Protein AF-A0A9Q9K465-F1 (afdb_monomer_lite)

Structure (mmCIF, N/CA/C/O backbone):
data_AF-A0A9Q9K465-F1
#
_entry.id   AF-A0A9Q9K465-F1
#
loop_
_atom_site.group_PDB
_atom_site.id
_atom_site.type_symbol
_atom_site.label_atom_id
_atom_site.label_alt_id
_atom_site.label_comp_id
_atom_site.label_asym_id
_atom_site.label_entity_id
_atom_site.label_seq_id
_atom_site.pdbx_PDB_ins_code
_atom_site.Cartn_x
_atom_site.Cartn_y
_atom_site.Cartn_z
_atom_site.occupancy
_atom_site.B_iso_or_equiv
_atom_site.auth_seq_id
_atom_site.auth_comp_id
_atom_site.auth_asym_id
_atom_site.auth_atom_id
_atom_site.pdbx_PDB_model_num
ATOM 1 N N . MET A 1 1 ? -6.054 5.502 10.021 1.00 94.44 1 MET A N 1
ATOM 2 C CA . MET A 1 1 ? -6.528 4.529 11.033 1.00 94.44 1 MET A CA 1
ATOM 3 C C . MET A 1 1 ? -7.723 5.116 11.778 1.00 94.44 1 MET A C 1
ATOM 5 O O . MET A 1 1 ? -7.764 6.325 11.948 1.00 94.44 1 MET A O 1
ATOM 9 N N . LYS A 1 2 ? -8.705 4.304 12.180 1.00 97.12 2 LYS A N 1
ATOM 10 C CA . LYS A 1 2 ? -9.906 4.739 12.910 1.00 97.12 2 LYS A CA 1
ATOM 11 C C . LYS A 1 2 ? -10.074 3.932 14.190 1.00 97.12 2 LYS A C 1
ATOM 13 O O . LYS A 1 2 ? -10.119 2.705 14.109 1.00 97.12 2 LYS A O 1
ATOM 18 N N . ASN A 1 3 ? -10.206 4.592 15.335 1.00 97.44 3 ASN A N 1
ATOM 19 C CA . ASN A 1 3 ? -10.579 3.938 16.590 1.00 97.44 3 ASN A CA 1
ATOM 20 C C . ASN A 1 3 ? -12.053 3.493 16.524 1.00 97.44 3 ASN A C 1
ATOM 22 O O . ASN A 1 3 ? -12.922 4.263 16.105 1.00 97.44 3 ASN A O 1
ATOM 26 N N . LYS A 1 4 ? -12.352 2.243 16.888 1.00 96.62 4 LYS A N 1
ATOM 27 C CA . LYS A 1 4 ? -13.719 1.713 16.802 1.00 96.62 4 LYS A CA 1
ATOM 28 C C . LYS A 1 4 ? -14.666 2.312 17.835 1.00 96.62 4 LYS A C 1
ATOM 30 O O . LYS A 1 4 ? -15.847 2.449 17.511 1.00 96.62 4 LYS A O 1
ATOM 35 N N . ASP A 1 5 ? -14.162 2.713 18.993 1.00 96.69 5 ASP A N 1
ATOM 36 C CA . ASP A 1 5 ? -14.967 3.218 20.105 1.00 96.69 5 ASP A CA 1
ATOM 37 C C . ASP A 1 5 ? -15.182 4.724 19.959 1.00 96.69 5 ASP A C 1
ATOM 39 O O . ASP A 1 5 ? -16.308 5.185 19.788 1.00 96.69 5 ASP A O 1
ATOM 43 N N . THR A 1 6 ? -14.090 5.491 19.905 1.00 97.31 6 THR A N 1
ATOM 44 C CA . THR A 1 6 ? -14.140 6.964 19.858 1.00 97.31 6 THR A CA 1
ATOM 45 C C . THR A 1 6 ? -14.450 7.517 18.468 1.00 97.31 6 THR A C 1
ATOM 47 O O . THR A 1 6 ? -14.740 8.700 18.323 1.00 97.31 6 THR A O 1
ATOM 50 N N . LYS A 1 7 ? -14.364 6.678 17.425 1.00 95.88 7 LYS A N 1
ATOM 51 C CA . LYS A 1 7 ? -14.438 7.059 15.999 1.00 95.88 7 LYS A CA 1
ATOM 52 C C . LYS A 1 7 ? -13.346 8.033 15.538 1.00 95.88 7 LYS A C 1
ATOM 54 O O . LYS A 1 7 ? -13.386 8.450 14.380 1.00 95.88 7 LYS A O 1
ATOM 59 N N . GLU A 1 8 ? -12.367 8.328 16.391 1.00 96.00 8 GLU A N 1
ATOM 60 C CA . GLU A 1 8 ? -11.224 9.189 16.097 1.00 96.00 8 GLU A CA 1
ATOM 61 C C . GLU A 1 8 ? -10.420 8.664 14.903 1.00 96.00 8 GLU A C 1
ATOM 63 O O . GLU A 1 8 ? -10.192 7.455 14.768 1.00 96.00 8 GLU A O 1
ATOM 68 N N . MET A 1 9 ? -9.990 9.587 14.042 1.00 95.38 9 MET A N 1
ATOM 69 C CA . MET A 1 9 ? -9.154 9.310 12.880 1.00 95.38 9 MET A CA 1
ATOM 70 C C . MET A 1 9 ? -7.714 9.722 13.176 1.00 95.38 9 MET A C 1
ATOM 72 O O . MET A 1 9 ? -7.451 10.877 13.485 1.00 95.38 9 MET A O 1
ATOM 76 N N . ILE A 1 10 ? -6.793 8.776 13.028 1.00 94.62 10 ILE A N 1
ATOM 77 C CA . ILE A 1 10 ? -5.357 8.966 13.240 1.00 94.62 10 ILE A CA 1
ATOM 78 C C . ILE A 1 10 ? -4.651 8.665 11.919 1.00 94.62 10 ILE A C 1
ATOM 80 O O . ILE A 1 10 ? -4.888 7.607 11.317 1.00 94.62 10 ILE A O 1
ATOM 84 N N . GLU A 1 11 ? -3.808 9.579 11.447 1.00 94.69 11 GLU A N 1
ATOM 85 C CA . GLU A 1 11 ? -2.935 9.312 10.305 1.00 94.69 11 GLU A CA 1
ATOM 86 C C . GLU A 1 11 ? -1.887 8.267 10.705 1.00 94.69 11 GLU A C 1
ATOM 88 O O . GLU A 1 11 ? -1.234 8.401 11.734 1.00 94.69 11 GLU A O 1
ATOM 93 N N . TYR A 1 12 ? -1.793 7.183 9.931 1.00 95.56 12 TYR A N 1
ATOM 94 C CA . TYR A 1 12 ? -0.860 6.091 10.228 1.00 95.56 12 TYR A CA 1
ATOM 95 C C . TYR A 1 12 ? 0.461 6.271 9.481 1.00 95.56 12 TYR A C 1
ATOM 97 O O . TYR A 1 12 ? 1.530 6.228 10.078 1.00 95.56 12 TYR A O 1
ATOM 105 N N . SER A 1 13 ? 0.365 6.488 8.173 1.00 94.62 13 SER A N 1
ATOM 106 C CA . SER A 1 13 ? 1.482 6.806 7.297 1.00 94.62 13 SER A CA 1
ATOM 107 C C . SER A 1 13 ? 0.980 7.651 6.129 1.00 94.62 13 SER A C 1
ATOM 109 O O . SER A 1 13 ? -0.207 7.617 5.782 1.00 94.62 13 SER A O 1
ATOM 111 N N . TYR A 1 14 ? 1.893 8.411 5.531 1.00 93.19 14 TYR A N 1
ATOM 112 C CA . TYR A 1 14 ? 1.635 9.249 4.368 1.00 93.19 14 TYR A CA 1
ATOM 113 C C . TYR A 1 14 ? 2.767 9.087 3.351 1.00 93.19 14 TYR A C 1
ATOM 115 O O . TYR A 1 14 ? 3.947 9.196 3.690 1.00 93.19 14 TYR A O 1
ATOM 123 N N . TYR A 1 15 ? 2.397 8.860 2.089 1.00 91.38 15 TYR A N 1
ATOM 124 C CA . TYR A 1 15 ? 3.335 8.711 0.979 1.00 91.38 15 TYR A CA 1
ATOM 125 C C . TYR A 1 15 ? 3.082 9.792 -0.060 1.00 91.38 15 TYR A C 1
ATOM 127 O O . TYR A 1 15 ? 2.155 9.709 -0.867 1.00 91.38 15 TYR A O 1
ATOM 135 N N . ARG A 1 16 ? 3.935 10.814 -0.076 1.00 85.81 16 ARG A N 1
ATOM 136 C CA . ARG A 1 16 ? 3.852 11.855 -1.098 1.00 85.81 16 ARG A CA 1
ATOM 137 C C . ARG A 1 16 ? 4.263 11.280 -2.452 1.00 85.81 16 ARG A C 1
ATOM 139 O O . ARG A 1 16 ? 5.438 11.010 -2.652 1.00 85.81 16 ARG A O 1
ATOM 146 N N . LYS A 1 17 ? 3.312 11.170 -3.387 1.00 85.19 17 LYS A N 1
ATOM 147 C CA . LYS A 1 17 ? 3.549 10.748 -4.783 1.00 85.19 17 LYS A CA 1
ATOM 148 C C . LYS A 1 17 ? 4.220 9.374 -4.933 1.00 85.19 17 LYS A C 1
ATOM 150 O O .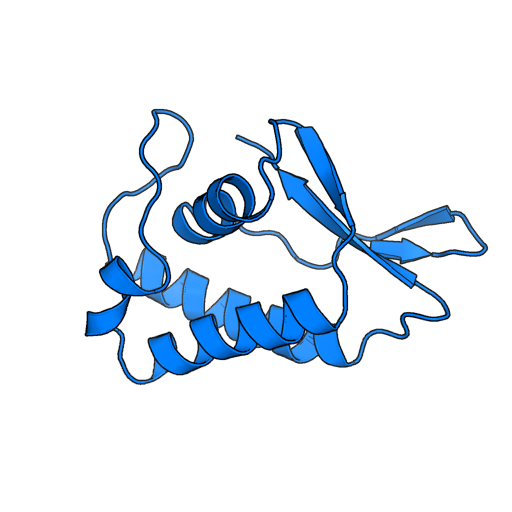 LYS A 1 17 ? 4.963 9.158 -5.890 1.00 85.19 17 LYS A O 1
ATOM 155 N N . PHE A 1 18 ? 3.925 8.423 -4.043 1.00 92.50 18 PHE A N 1
ATOM 156 C CA . PHE A 1 18 ? 4.327 7.037 -4.281 1.00 92.50 18 PHE A CA 1
ATOM 157 C C . PHE A 1 18 ? 3.401 6.390 -5.320 1.00 92.50 18 PHE A C 1
ATOM 159 O O . PHE A 1 18 ? 2.457 5.670 -4.993 1.00 92.50 18 PHE A O 1
ATOM 166 N N . ASN A 1 19 ? 3.702 6.687 -6.584 1.00 92.81 19 ASN A N 1
A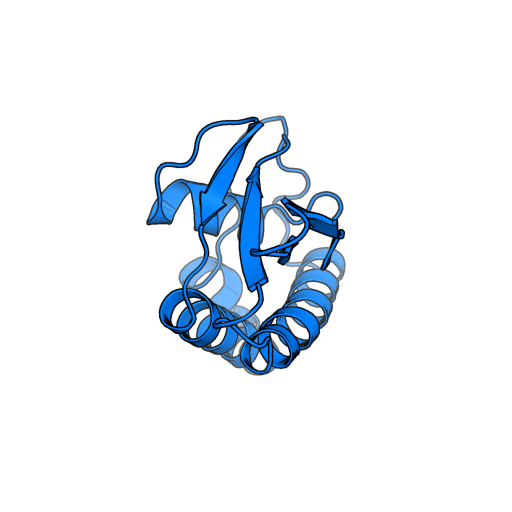TOM 167 C CA . ASN A 1 19 ? 2.964 6.282 -7.774 1.00 92.81 19 ASN A CA 1
ATOM 168 C C . ASN A 1 19 ? 2.533 4.803 -7.727 1.00 92.81 19 ASN A C 1
ATOM 170 O O . ASN A 1 19 ? 1.347 4.482 -7.806 1.00 92.81 19 ASN A O 1
ATOM 174 N N . ALA A 1 20 ? 3.503 3.905 -7.556 1.00 95.56 20 ALA A N 1
ATOM 175 C CA . ALA A 1 20 ? 3.278 2.475 -7.703 1.00 95.56 20 ALA A CA 1
ATOM 176 C C . ALA A 1 20 ? 2.388 1.886 -6.598 1.00 95.56 20 ALA A C 1
ATOM 178 O O . ALA A 1 20 ? 1.576 1.002 -6.862 1.00 95.56 20 ALA A O 1
ATOM 179 N N . LEU A 1 21 ? 2.458 2.420 -5.373 1.00 95.44 21 LEU A N 1
ATOM 180 C CA . LEU A 1 21 ? 1.560 2.009 -4.292 1.00 95.44 21 LEU A CA 1
ATOM 181 C C . LEU A 1 21 ? 0.114 2.445 -4.560 1.00 95.44 21 LEU A C 1
ATOM 183 O O . LEU A 1 21 ? -0.813 1.660 -4.368 1.00 95.44 21 LEU A O 1
ATOM 187 N N . GLN A 1 22 ? -0.086 3.671 -5.047 1.00 93.75 22 GLN A N 1
ATOM 188 C CA . GLN A 1 22 ? -1.408 4.138 -5.471 1.00 93.75 22 GLN A CA 1
ATOM 189 C C . GLN A 1 2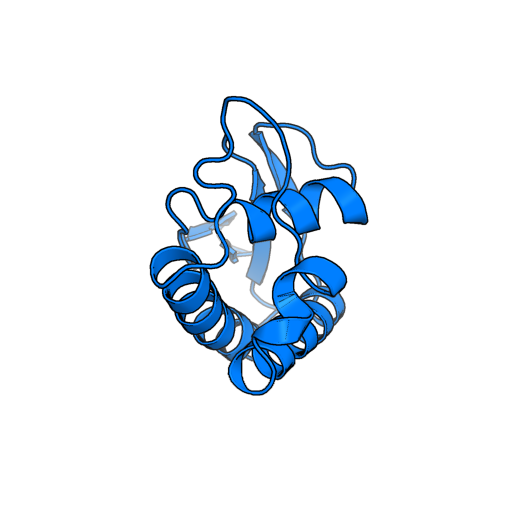2 ? -1.949 3.277 -6.625 1.00 93.75 22 GLN A C 1
ATOM 191 O O . GLN A 1 22 ? -3.110 2.865 -6.600 1.00 93.75 22 GLN A O 1
ATOM 196 N N . GLY A 1 23 ? -1.089 2.944 -7.589 1.00 94.50 23 GLY A N 1
ATOM 197 C CA . GLY A 1 23 ? -1.382 2.029 -8.687 1.00 94.50 23 GLY A CA 1
ATOM 198 C C . GLY A 1 23 ? -1.803 0.637 -8.242 1.00 94.50 23 GLY A C 1
ATOM 199 O O . GLY A 1 23 ? -2.777 0.090 -8.755 1.00 94.50 23 GLY A O 1
ATOM 200 N N . TYR A 1 24 ? -1.094 0.078 -7.262 1.00 96.19 24 TYR A N 1
ATOM 201 C CA . TYR A 1 24 ? -1.420 -1.213 -6.668 1.00 96.19 24 TYR A CA 1
ATOM 202 C C . TYR A 1 24 ? -2.842 -1.224 -6.108 1.00 96.19 24 TYR A C 1
ATOM 204 O O . TYR A 1 24 ? -3.597 -2.153 -6.394 1.00 96.19 24 TYR A O 1
ATOM 212 N N . PHE A 1 25 ? -3.238 -0.191 -5.359 1.00 95.25 25 PHE A N 1
ATOM 213 C CA . PHE A 1 25 ? -4.586 -0.144 -4.800 1.00 95.25 25 PHE A CA 1
ATOM 214 C C . PHE A 1 25 ? -5.666 0.042 -5.869 1.00 95.25 25 PHE A C 1
ATOM 216 O O . PHE A 1 25 ? -6.683 -0.643 -5.806 1.00 95.25 25 PHE A O 1
ATOM 223 N N . ILE A 1 26 ? -5.432 0.891 -6.875 1.00 93.06 26 ILE A N 1
ATOM 224 C CA . ILE A 1 26 ? -6.373 1.075 -7.993 1.00 93.06 26 ILE A CA 1
ATOM 225 C C . ILE A 1 26 ? -6.567 -0.243 -8.748 1.00 93.06 26 ILE A C 1
ATOM 227 O O . ILE A 1 26 ? -7.695 -0.692 -8.915 1.00 93.06 26 ILE A O 1
ATOM 231 N N . LYS A 1 27 ? -5.480 -0.917 -9.141 1.00 92.81 27 LYS A N 1
ATOM 232 C CA . LYS A 1 27 ? -5.568 -2.150 -9.938 1.00 92.81 27 LYS A CA 1
ATOM 233 C C . LYS A 1 27 ? -6.181 -3.330 -9.185 1.00 92.81 27 LYS A C 1
ATOM 235 O O . LYS A 1 27 ? -6.891 -4.120 -9.795 1.00 92.81 27 LYS A O 1
ATOM 240 N N . ASN A 1 28 ? -5.878 -3.487 -7.896 1.00 94.75 28 ASN A N 1
ATOM 241 C CA . ASN A 1 28 ? -6.289 -4.677 -7.141 1.00 94.75 28 ASN A CA 1
ATOM 242 C C . ASN A 1 28 ? -7.642 -4.526 -6.433 1.00 94.75 28 ASN A C 1
ATOM 244 O O . ASN A 1 28 ? -8.226 -5.534 -6.044 1.00 94.75 28 ASN A O 1
ATOM 248 N N . PHE A 1 29 ? -8.124 -3.296 -6.228 1.00 94.06 29 PHE A N 1
ATOM 249 C CA . PHE A 1 29 ? -9.330 -3.036 -5.434 1.00 94.06 29 PHE A CA 1
ATOM 250 C C . PHE A 1 29 ? -10.329 -2.087 -6.103 1.00 94.06 29 PHE A C 1
ATOM 252 O O . PHE A 1 29 ? -11.342 -1.787 -5.481 1.00 94.06 29 PHE A O 1
ATOM 259 N N . ASP A 1 30 ? -10.052 -1.622 -7.327 1.00 90.62 30 ASP A N 1
ATOM 260 C CA . ASP A 1 30 ? -10.915 -0.713 -8.099 1.00 90.62 30 ASP A CA 1
ATOM 261 C C . ASP A 1 30 ? -11.328 0.554 -7.322 1.00 90.62 30 ASP A C 1
ATOM 263 O O . ASP A 1 30 ? -12.457 1.034 -7.392 1.00 90.62 30 ASP A O 1
ATOM 267 N N . ILE A 1 31 ? -10.393 1.085 -6.526 1.00 91.19 31 ILE A N 1
ATOM 268 C CA . ILE A 1 31 ? -10.640 2.253 -5.677 1.00 91.19 31 ILE A CA 1
ATOM 269 C C . ILE A 1 31 ? -10.643 3.545 -6.503 1.00 91.19 31 ILE A C 1
ATOM 271 O O . ILE A 1 31 ? -9.705 3.817 -7.259 1.00 91.19 31 ILE A O 1
ATOM 275 N N . GLN A 1 32 ? -11.668 4.375 -6.312 1.00 89.94 32 GLN A N 1
ATOM 276 C CA . GLN A 1 32 ? -11.771 5.686 -6.951 1.00 89.94 32 GLN A CA 1
ATOM 277 C C . GLN A 1 32 ? -11.026 6.773 -6.160 1.00 89.94 32 GLN A C 1
ATOM 279 O O . GLN A 1 32 ? -10.614 6.590 -5.010 1.00 89.94 32 GLN A O 1
ATOM 284 N N . ASN A 1 33 ? -10.838 7.945 -6.774 1.00 87.88 33 ASN A N 1
ATOM 285 C CA . ASN A 1 33 ? -10.228 9.077 -6.076 1.00 87.88 33 ASN A CA 1
ATOM 286 C C . ASN A 1 33 ? -11.065 9.495 -4.851 1.00 87.88 33 ASN A C 1
ATOM 288 O O . ASN A 1 33 ? -12.295 9.451 -4.887 1.00 87.88 33 ASN A O 1
ATOM 292 N N . CYS A 1 34 ? -10.393 9.914 -3.776 1.00 87.25 34 CYS A N 1
ATOM 293 C CA . CYS A 1 34 ? -10.981 10.279 -2.480 1.00 87.25 34 CYS A CA 1
ATOM 294 C C . CYS A 1 34 ? -11.720 9.147 -1.740 1.00 87.25 34 CYS A C 1
ATOM 296 O O . CYS A 1 34 ? -12.297 9.382 -0.672 1.00 87.25 34 CYS A O 1
ATOM 298 N N . GLU A 1 35 ? -11.695 7.917 -2.252 1.00 90.94 35 GLU A N 1
ATOM 299 C CA . GLU A 1 35 ? -12.328 6.776 -1.604 1.00 90.94 35 GLU A CA 1
ATOM 300 C C . GLU A 1 35 ? -11.434 6.177 -0.506 1.00 90.94 35 GLU A C 1
ATOM 302 O O . GLU A 1 35 ? -10.199 6.248 -0.543 1.00 90.94 35 GLU A O 1
ATOM 307 N N . LYS A 1 36 ? -12.081 5.589 0.509 1.00 92.69 36 LYS A N 1
ATOM 308 C CA . LYS A 1 36 ? -11.431 4.878 1.613 1.00 92.69 36 LYS A CA 1
ATOM 309 C C . LYS A 1 36 ? -11.634 3.379 1.465 1.00 92.69 36 LYS A C 1
ATOM 311 O O . LYS A 1 36 ? -12.727 2.873 1.705 1.00 92.69 36 LYS A O 1
ATOM 316 N N . LEU A 1 37 ? -10.552 2.658 1.220 1.00 95.56 37 LEU A N 1
ATOM 317 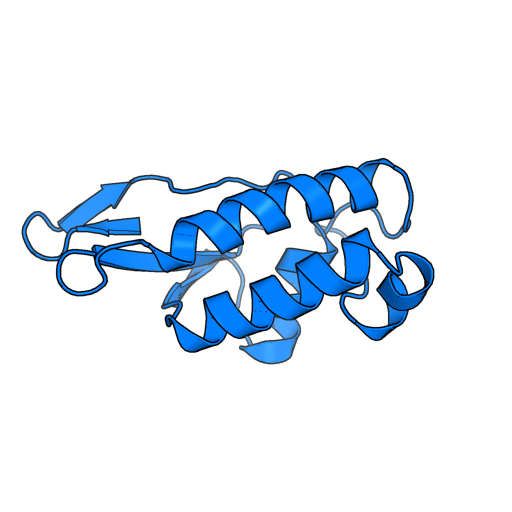C CA . LEU A 1 37 ? -10.539 1.203 1.228 1.00 95.56 37 LEU A CA 1
ATOM 318 C C . LEU A 1 37 ? -10.174 0.698 2.622 1.00 95.56 37 LEU A C 1
ATOM 320 O O . LEU A 1 37 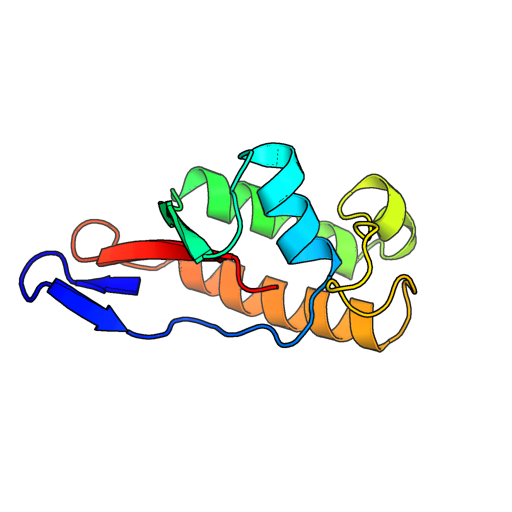? -9.116 1.030 3.159 1.00 95.56 37 LEU A O 1
ATOM 324 N N . ARG A 1 38 ? -11.033 -0.133 3.219 1.00 95.81 38 ARG A N 1
ATOM 325 C CA . ARG A 1 38 ? -10.707 -0.811 4.480 1.00 95.81 38 ARG A CA 1
ATOM 326 C C . ARG A 1 38 ? -9.670 -1.900 4.222 1.00 95.81 38 ARG A C 1
ATOM 328 O O . ARG A 1 38 ? -9.929 -2.846 3.489 1.00 95.81 38 ARG A O 1
ATOM 335 N N . ILE A 1 39 ? -8.531 -1.797 4.897 1.00 95.44 39 ILE A N 1
ATOM 336 C CA . ILE A 1 39 ? -7.414 -2.726 4.746 1.00 95.44 39 ILE A CA 1
ATOM 337 C C . ILE A 1 39 ? -7.520 -3.840 5.788 1.00 95.44 39 ILE A C 1
ATOM 339 O O . ILE A 1 39 ? -7.658 -3.583 6.988 1.00 95.44 39 ILE A O 1
ATOM 343 N N . THR A 1 40 ? -7.454 -5.089 5.327 1.00 95.69 40 THR A N 1
ATOM 344 C CA . THR A 1 40 ? -7.414 -6.272 6.196 1.00 95.69 40 THR A CA 1
ATOM 345 C C . THR A 1 40 ? -5.979 -6.686 6.511 1.00 95.69 40 THR A C 1
ATOM 347 O O . THR A 1 40 ? -5.038 -6.334 5.797 1.00 95.69 40 THR A O 1
ATOM 350 N N . LYS A 1 41 ? -5.806 -7.514 7.549 1.00 95.31 41 LYS A N 1
ATOM 351 C CA . LYS A 1 41 ? -4.505 -8.108 7.883 1.00 95.31 41 LYS A CA 1
ATOM 352 C C . LYS A 1 41 ? -3.909 -8.903 6.713 1.00 95.31 41 LYS A C 1
ATOM 354 O O . LYS A 1 41 ? -2.715 -8.790 6.462 1.00 95.31 41 LYS A O 1
ATOM 359 N N . SER A 1 42 ? -4.740 -9.622 5.955 1.00 96.06 42 SER A N 1
ATOM 360 C CA . SER A 1 42 ? -4.292 -10.354 4.764 1.00 96.06 42 SER A CA 1
ATOM 361 C C . SER A 1 42 ? -3.761 -9.417 3.679 1.00 96.06 42 SER A C 1
ATOM 363 O O . SER A 1 42 ? -2.756 -9.731 3.047 1.00 96.06 42 SER A O 1
ATOM 365 N N . ASN A 1 43 ? -4.395 -8.256 3.470 1.00 96.62 43 ASN A N 1
ATOM 366 C CA . ASN A 1 43 ? -3.903 -7.278 2.495 1.00 96.62 43 ASN A CA 1
ATOM 367 C C . ASN A 1 43 ? -2.540 -6.712 2.916 1.00 96.62 43 ASN A C 1
ATOM 369 O O . ASN A 1 43 ? -1.665 -6.556 2.071 1.00 96.62 43 ASN A O 1
ATOM 373 N N . ILE A 1 44 ? -2.349 -6.450 4.214 1.00 97.19 44 ILE A N 1
ATOM 374 C CA . ILE A 1 44 ? -1.075 -5.965 4.772 1.00 97.19 44 ILE A CA 1
ATOM 375 C C . ILE A 1 44 ? 0.020 -7.009 4.590 1.00 97.19 44 ILE A C 1
ATOM 377 O O . ILE A 1 44 ? 1.106 -6.671 4.139 1.00 97.19 44 ILE A O 1
ATOM 381 N N . GLN A 1 45 ? -0.258 -8.275 4.906 1.00 97.56 45 GLN A N 1
ATOM 382 C CA . GLN A 1 45 ? 0.714 -9.358 4.752 1.00 97.56 45 GLN A CA 1
ATOM 383 C C . GLN A 1 45 ? 1.128 -9.545 3.290 1.00 97.56 45 GLN A C 1
ATOM 385 O O . GLN A 1 45 ? 2.317 -9.675 3.006 1.00 97.56 45 GLN A O 1
ATOM 390 N N . HIS A 1 46 ? 0.168 -9.502 2.362 1.00 97.81 46 HIS A N 1
ATOM 391 C CA . HIS A 1 46 ? 0.463 -9.616 0.938 1.00 97.81 46 HIS A CA 1
ATOM 392 C C . HIS A 1 46 ? 1.279 -8.424 0.419 1.00 97.81 46 HIS A C 1
ATOM 394 O O . HIS A 1 46 ? 2.303 -8.615 -0.231 1.00 97.81 46 HIS A O 1
ATOM 400 N N . LEU A 1 47 ? 0.882 -7.196 0.769 1.00 97.75 47 LEU A N 1
ATOM 401 C CA . LEU A 1 47 ? 1.614 -5.996 0.371 1.00 97.75 47 LEU A CA 1
ATOM 402 C C . LEU A 1 47 ? 3.021 -5.956 0.987 1.00 97.75 47 LEU A C 1
ATOM 404 O O . LEU A 1 47 ? 3.976 -5.593 0.307 1.00 97.75 47 LEU A O 1
ATOM 408 N N . HIS A 1 48 ? 3.173 -6.377 2.246 1.00 97.94 48 HIS A N 1
ATOM 409 C CA . HIS A 1 48 ? 4.481 -6.510 2.884 1.00 97.94 48 HIS A CA 1
ATOM 410 C C . HIS A 1 48 ? 5.368 -7.506 2.141 1.00 97.94 48 HIS A C 1
ATOM 412 O O . HIS A 1 48 ? 6.540 -7.221 1.930 1.00 97.94 48 HIS A O 1
ATOM 418 N N . TRP A 1 49 ? 4.823 -8.658 1.736 1.00 98.00 49 TRP A N 1
ATOM 419 C CA . TRP A 1 49 ? 5.570 -9.640 0.954 1.00 98.00 49 TRP A CA 1
ATOM 420 C C . TRP A 1 49 ? 6.081 -9.030 -0.358 1.00 98.00 49 TRP A C 1
ATOM 422 O O . TRP A 1 49 ? 7.283 -9.082 -0.599 1.00 98.00 49 TRP A O 1
ATOM 432 N N . ILE A 1 50 ? 5.221 -8.355 -1.133 1.00 98.12 50 ILE A N 1
ATOM 433 C CA . ILE A 1 50 ? 5.628 -7.662 -2.371 1.00 98.12 50 ILE A CA 1
ATOM 434 C C . ILE A 1 50 ? 6.765 -6.669 -2.093 1.00 98.12 50 ILE A C 1
ATOM 436 O O . ILE A 1 50 ? 7.804 -6.704 -2.748 1.00 98.12 50 ILE A O 1
ATOM 440 N N . LEU A 1 51 ? 6.576 -5.783 -1.112 1.00 97.81 51 LEU A N 1
ATOM 441 C CA . LEU A 1 51 ? 7.537 -4.730 -0.785 1.00 97.81 51 LEU A CA 1
ATOM 442 C C . LEU A 1 51 ? 8.874 -5.295 -0.285 1.00 97.81 51 LEU A C 1
ATOM 444 O O . LEU A 1 51 ? 9.936 -4.799 -0.660 1.00 97.81 51 LEU A O 1
ATOM 448 N N . ASN A 1 52 ? 8.832 -6.356 0.521 1.00 97.31 52 ASN A N 1
ATOM 449 C CA . ASN A 1 52 ? 10.026 -7.012 1.032 1.00 97.31 52 ASN A CA 1
ATOM 450 C C . ASN A 1 52 ? 10.807 -7.724 -0.079 1.00 97.31 52 ASN A C 1
ATOM 452 O O . ASN A 1 52 ? 12.025 -7.583 -0.124 1.00 97.31 52 ASN A O 1
ATOM 456 N N . GLU A 1 53 ? 10.137 -8.416 -1.006 1.00 97.56 53 GLU A N 1
ATOM 457 C CA . GLU A 1 53 ? 10.800 -9.004 -2.181 1.00 97.56 53 GLU A CA 1
ATOM 458 C C . GLU A 1 53 ? 11.533 -7.931 -2.999 1.00 97.56 53 GLU A C 1
ATOM 460 O O . GLU A 1 53 ? 12.691 -8.111 -3.375 1.00 97.56 53 GLU A O 1
ATOM 465 N N . LEU A 1 54 ? 10.917 -6.762 -3.192 1.00 96.75 54 LEU A N 1
ATOM 466 C CA . LEU A 1 54 ? 11.521 -5.655 -3.938 1.00 96.75 54 LEU A CA 1
ATOM 467 C C . LEU A 1 54 ? 12.742 -5.021 -3.263 1.00 96.75 54 LEU A C 1
ATOM 469 O O . LEU A 1 54 ? 13.554 -4.403 -3.950 1.00 96.75 54 LEU A O 1
ATOM 473 N N . LYS A 1 55 ? 12.918 -5.179 -1.944 1.00 92.19 55 LYS A N 1
ATOM 474 C CA . LYS A 1 55 ? 14.154 -4.746 -1.270 1.00 92.19 55 LYS A CA 1
ATOM 475 C C . LYS A 1 55 ? 15.362 -5.585 -1.681 1.00 92.19 55 LYS A C 1
ATOM 477 O O . LYS A 1 55 ? 16.469 -5.053 -1.699 1.00 92.19 55 LYS A O 1
ATOM 482 N N . TYR A 1 56 ? 15.155 -6.868 -1.973 1.00 92.56 56 TYR A N 1
ATOM 483 C CA . TYR A 1 56 ? 16.223 -7.813 -2.315 1.00 92.56 56 TYR A CA 1
ATOM 484 C C . TYR A 1 56 ? 16.332 -8.075 -3.824 1.00 92.56 56 TYR A C 1
ATOM 486 O O . TYR A 1 56 ? 17.397 -8.468 -4.289 1.00 92.56 56 TYR A O 1
ATOM 494 N N . SER A 1 57 ? 15.262 -7.818 -4.578 1.00 95.19 57 SER A N 1
ATOM 495 C CA . SER A 1 57 ? 15.178 -7.993 -6.033 1.00 95.19 57 SER A CA 1
ATOM 496 C C . SER A 1 57 ? 14.552 -6.760 -6.708 1.00 95.19 57 SER A C 1
ATOM 498 O O . SER A 1 57 ? 13.426 -6.836 -7.215 1.00 95.19 57 SER A O 1
ATOM 500 N N . PRO A 1 58 ? 15.226 -5.592 -6.701 1.00 92.94 58 PRO A N 1
ATOM 501 C CA . PRO A 1 58 ? 14.686 -4.356 -7.272 1.00 92.94 58 PRO A CA 1
ATOM 502 C C . PRO A 1 58 ? 14.397 -4.453 -8.778 1.00 92.94 58 PRO A C 1
ATOM 504 O O . PRO A 1 58 ? 13.520 -3.753 -9.276 1.00 92.94 58 PRO A O 1
ATOM 507 N N . GLU A 1 59 ? 15.073 -5.344 -9.503 1.00 95.12 59 GLU A N 1
ATOM 508 C CA . GLU A 1 59 ? 14.831 -5.635 -10.919 1.00 95.12 59 GLU A CA 1
ATOM 509 C C . GLU A 1 59 ? 13.422 -6.186 -11.199 1.00 95.12 59 GLU A C 1
ATOM 511 O O . GLU A 1 59 ? 12.933 -6.081 -12.319 1.00 95.12 59 GLU A O 1
ATOM 516 N N . LYS A 1 60 ? 12.730 -6.719 -10.182 1.00 96.25 60 LYS A N 1
ATOM 517 C CA . LYS A 1 60 ? 11.345 -7.203 -10.295 1.00 96.25 60 LYS A CA 1
ATOM 518 C C . LYS A 1 60 ? 10.298 -6.102 -10.111 1.00 96.25 60 LYS A C 1
ATOM 520 O O . LYS A 1 60 ? 9.105 -6.401 -10.157 1.00 96.25 60 LYS A O 1
ATOM 525 N N . ALA A 1 61 ? 10.705 -4.848 -9.886 1.00 96.00 61 ALA A N 1
ATOM 526 C CA . ALA A 1 61 ? 9.798 -3.735 -9.598 1.00 96.00 61 ALA A CA 1
ATOM 527 C C . ALA A 1 61 ? 8.692 -3.580 -10.644 1.00 96.00 61 ALA A C 1
ATOM 529 O O . ALA A 1 61 ? 7.519 -3.548 -10.280 1.00 96.00 61 ALA A O 1
ATOM 530 N N . GLU A 1 62 ? 9.049 -3.587 -11.928 1.00 95.88 62 GLU A N 1
ATOM 531 C CA . GLU A 1 62 ? 8.080 -3.462 -13.020 1.00 95.88 62 GLU A CA 1
ATOM 532 C C . GLU A 1 62 ? 7.076 -4.621 -13.065 1.00 95.88 62 GLU A C 1
ATOM 534 O O . GLU A 1 62 ? 5.910 -4.430 -13.400 1.00 95.88 62 GLU A O 1
ATOM 539 N N . GLN A 1 63 ? 7.488 -5.824 -12.669 1.00 95.94 63 GLN A N 1
ATOM 540 C CA . GLN A 1 63 ? 6.605 -6.984 -12.653 1.00 95.94 63 GLN A CA 1
ATOM 541 C C . GLN A 1 63 ? 5.697 -7.013 -11.413 1.00 95.94 63 GLN A C 1
ATOM 543 O O . GLN A 1 63 ? 4.526 -7.372 -11.518 1.00 95.94 63 GLN A O 1
ATOM 548 N N . MET A 1 64 ? 6.231 -6.688 -10.232 1.00 96.81 64 MET A N 1
ATOM 549 C CA . MET A 1 64 ? 5.544 -6.916 -8.953 1.00 96.81 64 MET A CA 1
ATOM 550 C C . MET A 1 64 ? 4.800 -5.691 -8.418 1.00 96.81 64 MET A C 1
ATOM 552 O O . MET A 1 64 ? 3.750 -5.835 -7.796 1.00 96.81 64 MET A O 1
ATOM 556 N N . LEU A 1 65 ? 5.340 -4.491 -8.632 1.00 97.25 65 LEU A N 1
ATOM 557 C CA . LEU A 1 65 ? 4.746 -3.234 -8.183 1.00 97.25 65 LEU A CA 1
ATOM 558 C C . LEU A 1 65 ? 4.991 -2.146 -9.245 1.00 97.25 65 LEU A C 1
ATOM 560 O O . LEU A 1 65 ? 5.723 -1.186 -8.997 1.00 97.25 65 LEU A O 1
ATOM 564 N N . PRO A 1 66 ? 4.414 -2.306 -10.451 1.00 96.56 66 PRO A N 1
ATOM 565 C CA . PRO A 1 66 ? 4.642 -1.374 -11.539 1.00 96.56 66 PRO A CA 1
ATOM 566 C C . PRO A 1 66 ? 4.151 0.028 -11.205 1.00 96.56 66 PRO A C 1
ATOM 568 O O . PRO A 1 66 ? 3.136 0.211 -10.524 1.00 96.56 66 PRO A O 1
ATOM 571 N N . VAL A 1 67 ? 4.806 1.020 -11.800 1.00 95.25 67 VAL A N 1
ATOM 572 C CA . VAL A 1 67 ? 4.248 2.369 -11.882 1.00 95.25 67 VAL A CA 1
ATOM 573 C C . VAL A 1 67 ? 2.912 2.357 -12.641 1.00 95.25 67 VAL A C 1
ATOM 575 O O . VAL A 1 67 ? 2.650 1.542 -13.529 1.00 95.25 67 VAL A O 1
ATOM 578 N N . TYR A 1 68 ? 2.037 3.275 -12.269 1.00 93.94 68 TYR A N 1
ATOM 579 C CA . TYR A 1 68 ? 0.703 3.481 -12.788 1.00 93.94 68 TYR A CA 1
ATOM 580 C C . TYR A 1 68 ? 0.653 4.762 -13.607 1.00 93.94 68 TYR A C 1
ATOM 582 O O . TYR A 1 68 ? 1.053 5.830 -13.142 1.00 93.94 68 TYR A O 1
ATOM 590 N N . GLN A 1 69 ? 0.173 4.631 -14.839 1.00 90.75 69 GLN A N 1
ATOM 591 C CA . GLN A 1 69 ? 0.136 5.714 -15.812 1.00 90.75 69 GLN A CA 1
ATOM 592 C C . GLN A 1 69 ? -0.999 6.689 -15.500 1.00 90.75 69 GLN A C 1
ATOM 594 O O . GLN A 1 69 ? -2.115 6.281 -15.180 1.00 90.75 69 GLN A O 1
ATOM 599 N N . GLY A 1 70 ? -0.723 7.984 -15.630 1.00 86.25 70 GLY A N 1
ATOM 600 C CA . GLY A 1 70 ? -1.730 9.032 -15.523 1.00 86.25 70 GLY A CA 1
ATOM 601 C C . GLY A 1 70 ? -1.150 10.344 -14.996 1.00 86.25 70 GLY A C 1
ATOM 602 O O . GLY A 1 70 ? -0.213 10.337 -14.197 1.00 86.25 70 GLY A O 1
ATOM 603 N N . PRO A 1 71 ? -1.717 11.490 -15.401 1.00 82.62 71 PRO A N 1
ATOM 604 C CA . PRO A 1 71 ? -1.091 12.802 -15.220 1.00 82.62 71 PRO A CA 1
ATOM 605 C C . PRO A 1 71 ? -0.887 13.230 -13.754 1.00 82.62 71 PRO A C 1
ATOM 607 O O . PRO A 1 71 ? -0.142 14.171 -13.493 1.00 82.62 71 PRO A O 1
ATOM 610 N N . PHE A 1 72 ? -1.510 12.541 -12.796 1.00 81.12 72 PHE A N 1
ATOM 611 C CA . PHE A 1 72 ? -1.522 12.913 -11.380 1.00 81.12 72 PHE A CA 1
ATOM 612 C C . PHE A 1 72 ? -0.635 12.036 -10.481 1.00 81.12 72 PHE A C 1
ATOM 614 O O . PHE A 1 72 ? -0.415 12.366 -9.316 1.00 81.12 72 PHE A O 1
ATOM 621 N N . PHE A 1 73 ? -0.081 10.932 -10.993 1.00 81.25 73 PHE A N 1
ATOM 622 C CA . PHE A 1 73 ? 0.511 9.900 -10.133 1.00 81.25 73 PHE A CA 1
ATOM 623 C C . PHE A 1 73 ? 2.005 10.081 -9.832 1.00 81.25 73 PHE A C 1
ATOM 625 O O . PHE A 1 73 ? 2.553 9.340 -9.023 1.00 81.25 73 PHE A O 1
ATOM 632 N N . GLY A 1 74 ? 2.677 11.079 -10.410 1.00 84.00 74 GLY A N 1
ATOM 633 C CA . GLY A 1 74 ? 4.088 11.370 -10.131 1.00 84.00 74 GLY A CA 1
ATOM 634 C C . GLY A 1 74 ? 5.056 10.713 -11.117 1.00 84.00 74 GLY A C 1
ATOM 635 O O . GLY A 1 74 ? 4.790 10.711 -12.313 1.00 84.00 74 GLY A O 1
ATOM 636 N N . SER A 1 75 ? 6.203 10.235 -10.622 1.00 88.31 75 SER A N 1
ATOM 637 C CA . SER A 1 75 ? 7.268 9.658 -11.461 1.00 88.31 75 SER A CA 1
ATOM 638 C C . SER A 1 75 ? 6.897 8.269 -11.993 1.00 88.31 75 SER A C 1
ATOM 640 O O . SER A 1 75 ? 6.224 7.504 -11.299 1.00 88.31 75 SER A O 1
ATOM 642 N N . TYR A 1 76 ? 7.393 7.946 -13.188 1.00 93.62 76 TYR A N 1
ATOM 643 C CA . TYR A 1 76 ? 7.318 6.615 -13.804 1.00 93.62 76 TYR A CA 1
ATOM 644 C C . TYR A 1 76 ? 8.649 5.851 -13.742 1.00 93.62 76 TYR A C 1
ATOM 646 O O . TYR A 1 76 ? 8.747 4.738 -14.249 1.00 93.62 76 TYR A O 1
ATOM 654 N N . GLU A 1 77 ? 9.668 6.441 -13.117 1.00 94.75 77 GLU A N 1
ATOM 655 C CA . GLU A 1 77 ? 11.010 5.871 -13.037 1.00 94.75 77 GLU A CA 1
ATOM 656 C C . GLU A 1 77 ? 11.159 4.928 -11.836 1.00 94.75 77 GLU A C 1
ATOM 658 O O . GLU A 1 77 ? 10.710 5.230 -10.727 1.00 94.75 77 GLU A O 1
ATOM 663 N N . TYR A 1 78 ? 11.885 3.824 -12.025 1.00 95.06 78 TYR A N 1
ATOM 664 C CA . TYR A 1 78 ? 12.293 2.901 -10.953 1.00 95.06 78 TYR A CA 1
ATOM 665 C C . TYR A 1 78 ? 13.646 3.310 -10.342 1.00 95.06 78 TYR A C 1
ATOM 667 O O . TYR A 1 78 ? 14.574 2.512 -10.179 1.00 95.06 78 TYR A O 1
ATOM 675 N N . ASP A 1 79 ? 13.782 4.597 -10.037 1.00 94.06 79 ASP A N 1
ATOM 676 C CA . ASP A 1 79 ? 15.016 5.225 -9.573 1.00 94.06 79 ASP A CA 1
ATOM 677 C C . ASP A 1 79 ? 15.175 5.178 -8.034 1.00 94.06 79 ASP A C 1
ATOM 679 O O . ASP A 1 79 ? 14.549 4.384 -7.325 1.00 94.06 79 ASP A O 1
ATOM 683 N N . ASN A 1 80 ? 16.063 6.018 -7.490 1.00 94.00 80 ASN A N 1
ATOM 684 C CA . ASN A 1 80 ? 16.263 6.128 -6.043 1.00 94.00 80 ASN A CA 1
ATOM 685 C C . ASN A 1 80 ? 14.998 6.587 -5.301 1.00 94.00 80 ASN A C 1
A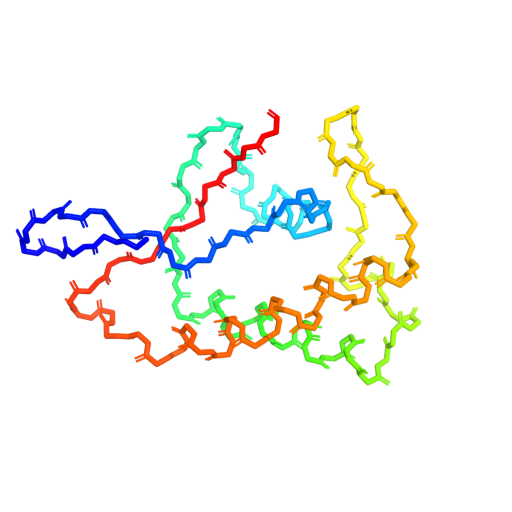TOM 687 O O . ASN A 1 80 ? 14.789 6.167 -4.166 1.00 94.00 80 ASN A O 1
ATOM 691 N N . ILE A 1 81 ? 14.152 7.421 -5.913 1.00 92.62 81 ILE A N 1
ATOM 692 C CA . ILE A 1 81 ? 12.914 7.905 -5.292 1.00 92.62 81 ILE A CA 1
ATOM 693 C C . ILE A 1 81 ? 11.945 6.734 -5.124 1.00 92.62 81 ILE A C 1
ATOM 695 O O . ILE A 1 81 ? 11.419 6.529 -4.028 1.00 92.62 81 ILE A O 1
ATOM 699 N N . TYR A 1 82 ? 11.775 5.914 -6.166 1.00 95.06 82 TYR A N 1
ATOM 700 C CA . TYR A 1 82 ? 10.983 4.685 -6.088 1.00 95.06 82 TYR A CA 1
ATOM 701 C C . TYR A 1 82 ? 11.505 3.743 -4.994 1.00 95.06 82 TYR A C 1
ATOM 703 O O . TYR A 1 82 ? 10.742 3.286 -4.141 1.00 95.06 82 TYR A O 1
ATOM 711 N N . ARG A 1 83 ? 12.821 3.489 -4.964 1.00 94.38 83 ARG A N 1
ATOM 712 C CA . ARG A 1 83 ? 13.437 2.603 -3.961 1.00 94.38 83 ARG A CA 1
ATOM 713 C C . ARG A 1 83 ? 13.251 3.113 -2.535 1.00 94.38 83 ARG A C 1
ATOM 715 O O . ARG A 1 83 ? 12.924 2.323 -1.652 1.00 94.38 83 ARG A O 1
ATOM 722 N N . ASN A 1 84 ? 13.402 4.415 -2.309 1.00 94.56 84 ASN A N 1
ATOM 723 C CA . ASN A 1 84 ? 13.184 5.024 -0.997 1.00 94.56 84 ASN A CA 1
ATOM 724 C C . ASN A 1 84 ? 11.726 4.867 -0.546 1.00 94.56 84 ASN A C 1
ATOM 726 O O . ASN A 1 84 ? 11.471 4.534 0.612 1.00 94.56 84 ASN A O 1
ATOM 730 N N . HIS A 1 85 ? 10.767 5.033 -1.461 1.00 95.69 85 HIS A N 1
ATOM 731 C CA . HIS A 1 85 ? 9.360 4.774 -1.167 1.00 95.69 85 HIS A CA 1
ATOM 732 C C . HIS A 1 85 ? 9.086 3.309 -0.830 1.00 95.69 85 HIS A C 1
ATOM 734 O O . HIS A 1 85 ? 8.389 3.040 0.148 1.00 95.69 85 HIS A O 1
ATOM 740 N N . VAL A 1 86 ? 9.660 2.361 -1.579 1.00 96.75 86 VAL A N 1
ATOM 741 C CA . VAL A 1 86 ? 9.553 0.928 -1.262 1.00 96.75 86 VAL A CA 1
ATOM 742 C C . VAL A 1 86 ? 10.115 0.643 0.128 1.00 96.75 86 VAL A C 1
ATOM 744 O O . VAL A 1 86 ? 9.470 -0.049 0.911 1.00 96.75 86 VAL A O 1
ATOM 747 N N . GLN A 1 87 ? 11.274 1.202 0.478 1.00 95.81 87 GLN A N 1
ATOM 748 C CA . GLN A 1 87 ? 11.878 1.017 1.799 1.00 95.81 87 GLN A CA 1
ATOM 749 C C . GLN A 1 87 ? 10.991 1.566 2.923 1.00 95.81 87 GLN A C 1
ATOM 751 O O . GLN A 1 87 ? 10.719 0.841 3.882 1.00 95.81 87 GLN A O 1
ATOM 756 N N . GLN A 1 88 ? 10.505 2.804 2.781 1.00 95.94 88 GLN A N 1
ATOM 757 C CA . GLN A 1 88 ? 9.596 3.430 3.744 1.00 95.94 88 GLN A CA 1
ATOM 758 C C . GLN A 1 88 ? 8.321 2.593 3.912 1.00 95.94 88 GLN A C 1
ATOM 760 O O . GLN A 1 88 ? 7.979 2.184 5.020 1.00 95.94 88 GLN A O 1
ATOM 765 N N . ALA A 1 89 ? 7.652 2.272 2.801 1.00 97.06 89 ALA A N 1
ATOM 766 C CA . ALA A 1 89 ? 6.420 1.498 2.821 1.00 97.06 89 ALA A CA 1
ATOM 767 C C . ALA A 1 89 ? 6.635 0.090 3.383 1.00 97.06 89 ALA A C 1
ATOM 769 O O . ALA A 1 89 ? 5.779 -0.404 4.108 1.00 97.06 89 ALA A O 1
ATOM 770 N N . THR A 1 90 ? 7.775 -0.558 3.118 1.00 97.44 90 THR A N 1
ATOM 771 C CA . THR A 1 90 ? 8.067 -1.877 3.705 1.00 97.44 90 THR A CA 1
ATOM 772 C C . THR A 1 90 ? 8.032 -1.800 5.228 1.00 97.44 90 THR A C 1
ATOM 774 O O . THR A 1 90 ? 7.386 -2.628 5.866 1.00 97.44 90 THR A O 1
ATOM 777 N N . GLN A 1 91 ? 8.691 -0.794 5.811 1.00 97.00 91 GLN A N 1
ATOM 778 C CA . GLN A 1 91 ? 8.761 -0.636 7.261 1.00 97.00 91 GLN A CA 1
ATOM 779 C C . GLN A 1 91 ? 7.392 -0.312 7.871 1.00 97.00 91 GLN A C 1
ATOM 781 O O . GLN A 1 91 ? 7.003 -0.913 8.874 1.00 97.00 91 GLN A O 1
ATOM 786 N N . ASP A 1 92 ? 6.643 0.598 7.253 1.00 97.12 92 ASP A N 1
ATOM 787 C CA . ASP A 1 92 ? 5.314 0.984 7.726 1.00 97.12 92 ASP A CA 1
ATOM 788 C C . ASP A 1 92 ? 4.320 -0.183 7.632 1.00 97.12 92 ASP A C 1
ATOM 790 O O . ASP A 1 92 ? 3.593 -0.469 8.581 1.00 97.12 92 ASP A O 1
ATOM 794 N N . ILE A 1 93 ? 4.300 -0.905 6.507 1.00 97.06 93 ILE A N 1
ATOM 795 C CA . ILE A 1 93 ? 3.395 -2.041 6.299 1.00 97.06 93 ILE A CA 1
ATOM 796 C C . ILE A 1 93 ? 3.804 -3.233 7.176 1.00 97.06 93 ILE A C 1
ATOM 798 O O . ILE A 1 93 ? 2.930 -3.946 7.668 1.00 97.06 93 ILE A O 1
ATOM 802 N N . TYR A 1 94 ? 5.099 -3.432 7.448 1.00 97.44 94 TYR A N 1
ATOM 803 C CA . TYR A 1 94 ? 5.555 -4.384 8.465 1.00 97.44 94 TYR A CA 1
ATOM 804 C C . TYR A 1 94 ? 4.961 -4.046 9.837 1.00 97.44 94 TYR A C 1
ATOM 806 O O . TYR A 1 94 ? 4.300 -4.882 10.454 1.00 97.44 94 TYR A O 1
ATOM 814 N N . ASN A 1 95 ? 5.116 -2.796 10.279 1.00 97.31 95 ASN A N 1
ATOM 815 C CA . ASN A 1 95 ? 4.602 -2.331 11.565 1.00 97.31 95 ASN A CA 1
ATOM 816 C C . ASN A 1 95 ? 3.066 -2.423 11.645 1.00 97.31 95 ASN A C 1
ATOM 818 O O . ASN A 1 95 ? 2.512 -2.730 12.703 1.00 97.31 95 ASN A O 1
ATOM 822 N N . ALA A 1 96 ? 2.362 -2.226 10.526 1.00 96.69 96 ALA A N 1
ATOM 823 C CA . ALA A 1 96 ? 0.905 -2.296 10.464 1.00 96.69 96 ALA A CA 1
ATOM 824 C C . ALA A 1 96 ? 0.351 -3.693 10.797 1.00 96.69 96 ALA A C 1
ATOM 826 O O . ALA A 1 96 ? -0.799 -3.815 11.225 1.00 96.69 96 ALA A O 1
ATOM 827 N N . GLN A 1 97 ? 1.158 -4.752 10.658 1.00 95.50 97 GLN A N 1
ATOM 828 C CA . GLN A 1 97 ? 0.768 -6.122 11.021 1.00 95.50 97 GLN A CA 1
ATOM 829 C C . GLN A 1 97 ? 0.495 -6.292 12.521 1.00 95.50 97 GLN A C 1
ATOM 831 O O . GLN A 1 97 ? -0.235 -7.210 12.908 1.00 95.50 97 GLN A O 1
ATOM 836 N N . PHE A 1 98 ? 1.061 -5.406 13.345 1.00 96.00 98 PHE A N 1
ATOM 837 C CA . PHE A 1 98 ? 0.954 -5.421 14.804 1.00 96.00 98 PHE A CA 1
ATOM 838 C C . PHE A 1 98 ? -0.131 -4.478 15.341 1.00 96.00 98 PHE A C 1
ATOM 840 O O . PHE A 1 98 ? -0.301 -4.371 16.554 1.00 96.00 98 PHE A O 1
ATOM 847 N N . ILE A 1 99 ? -0.887 -3.803 14.467 1.00 95.56 99 ILE A N 1
ATOM 848 C CA . ILE A 1 99 ? -2.050 -3.011 14.881 1.00 95.56 99 ILE A CA 1
ATOM 849 C C . ILE A 1 99 ? -3.086 -3.934 15.531 1.00 95.56 99 ILE A C 1
ATOM 851 O O . ILE A 1 99 ? -3.411 -5.003 15.011 1.00 95.56 99 ILE A O 1
ATOM 855 N N . ASP A 1 100 ? -3.668 -3.486 16.642 1.00 96.06 100 ASP A N 1
ATOM 856 C CA . ASP A 1 100 ? -4.822 -4.151 17.236 1.00 96.06 100 ASP A CA 1
ATOM 857 C C . ASP A 1 100 ? -6.079 -3.911 16.379 1.00 96.06 100 ASP A C 1
ATOM 859 O O . ASP A 1 100 ? -6.796 -2.918 16.529 1.00 96.06 100 ASP A O 1
ATOM 863 N N . PHE A 1 101 ? -6.363 -4.846 15.470 1.00 95.19 101 PHE A N 1
ATOM 864 C CA . PHE A 1 101 ? -7.551 -4.818 14.614 1.00 95.19 101 PHE A CA 1
ATOM 865 C C . PHE A 1 101 ? -8.865 -5.032 15.373 1.00 95.19 101 PHE A C 1
ATOM 867 O O . PHE A 1 101 ? -9.931 -4.847 14.777 1.00 95.19 101 PHE A O 1
ATOM 874 N N . ASN A 1 102 ? -8.837 -5.390 16.663 1.00 95.88 102 ASN A N 1
ATOM 875 C CA . ASN A 1 102 ? -10.030 -5.385 17.509 1.00 95.88 102 ASN A CA 1
ATOM 876 C C . ASN A 1 102 ? -10.378 -3.966 17.949 1.00 95.88 102 ASN A C 1
ATOM 878 O O . ASN A 1 102 ? -11.561 -3.634 17.955 1.00 95.88 102 ASN A O 1
ATOM 882 N N . LYS A 1 103 ? -9.377 -3.111 18.177 1.00 97.12 103 LYS A N 1
ATOM 883 C CA . LYS A 1 103 ? -9.555 -1.707 18.571 1.00 97.12 103 LYS A CA 1
ATOM 884 C C . LYS A 1 103 ? -9.593 -0.724 17.398 1.00 97.12 103 LYS A C 1
ATOM 886 O O . LYS A 1 103 ? -10.260 0.308 17.478 1.00 97.12 103 LYS A O 1
ATOM 891 N N . TYR A 1 104 ? -8.931 -1.044 16.287 1.00 97.62 104 TYR A N 1
ATOM 892 C CA . TYR A 1 104 ? -8.777 -0.129 15.156 1.00 97.62 104 TYR A CA 1
ATOM 893 C C . TYR A 1 104 ? -9.236 -0.720 13.819 1.00 97.62 104 TYR A C 1
ATOM 895 O O . TYR A 1 104 ? -9.177 -1.921 13.562 1.00 97.62 104 TYR A O 1
ATOM 903 N N . HIS A 1 105 ? -9.678 0.162 12.927 1.00 97.56 105 HIS A N 1
ATOM 904 C CA . HIS A 1 105 ? -9.778 -0.103 11.497 1.00 97.56 105 HIS A CA 1
ATOM 905 C C . HIS A 1 105 ? -8.666 0.642 10.759 1.00 97.56 105 HIS A C 1
ATOM 907 O O . HIS A 1 105 ? -8.471 1.844 10.961 1.00 97.56 105 HIS A O 1
ATOM 913 N N . LEU A 1 106 ? -7.949 -0.054 9.879 1.00 97.19 106 LEU A N 1
ATOM 914 C CA . LEU A 1 106 ? -6.995 0.573 8.973 1.00 97.19 106 LEU A CA 1
ATOM 915 C C . LEU A 1 106 ? -7.670 0.851 7.630 1.00 97.19 106 LEU A C 1
ATOM 917 O O . LEU A 1 106 ? -8.459 0.041 7.142 1.00 97.19 106 LEU A O 1
ATOM 921 N N . TYR A 1 107 ? -7.359 2.006 7.053 1.00 96.69 107 TYR A N 1
ATOM 922 C CA . TYR A 1 107 ? -7.871 2.423 5.757 1.00 96.69 107 TYR A CA 1
ATOM 923 C C . TYR A 1 107 ? -6.722 2.944 4.909 1.00 96.69 107 TYR A C 1
ATOM 925 O O . TYR A 1 107 ? -5.870 3.670 5.426 1.00 96.69 107 TYR A O 1
ATOM 933 N N . PHE A 1 108 ? -6.747 2.600 3.630 1.00 95.44 108 PHE A N 1
ATOM 934 C CA . PHE A 1 108 ? -6.036 3.316 2.586 1.00 95.44 108 PHE A CA 1
ATOM 935 C C . PHE A 1 108 ? -6.984 4.375 2.021 1.00 95.44 108 PHE A C 1
ATOM 937 O O . PHE A 1 108 ? -8.163 4.090 1.816 1.00 95.44 108 PHE A O 1
ATOM 944 N N . THR A 1 109 ? -6.480 5.583 1.793 1.00 92.75 109 THR A N 1
ATOM 945 C CA . THR A 1 109 ? -7.239 6.654 1.141 1.00 92.75 109 THR A CA 1
ATOM 946 C C . THR A 1 109 ? -6.507 7.027 -0.131 1.00 92.75 109 THR A C 1
ATOM 948 O O . THR A 1 109 ? -5.327 7.373 -0.067 1.00 92.75 109 THR A O 1
ATOM 951 N N . SER A 1 110 ? -7.199 6.959 -1.265 1.00 86.81 110 SER A N 1
ATOM 952 C CA . SER A 1 110 ? -6.644 7.438 -2.527 1.00 86.81 110 SER A CA 1
ATOM 953 C C . SER A 1 110 ? -6.724 8.962 -2.588 1.00 86.81 110 SER A C 1
ATOM 955 O O . SER A 1 110 ? -7.754 9.538 -2.237 1.00 86.81 110 SER A O 1
ATOM 957 N N . ASN A 1 111 ? -5.634 9.612 -2.995 1.00 81.62 111 ASN A N 1
ATOM 958 C CA . ASN A 1 111 ? -5.583 11.062 -3.163 1.00 81.62 111 ASN A CA 1
ATOM 959 C C . ASN A 1 111 ? -4.615 11.411 -4.300 1.00 81.62 111 ASN A C 1
ATOM 961 O O . ASN A 1 111 ? -3.395 11.412 -4.098 1.00 81.62 111 ASN A O 1
ATOM 965 N N . TRP A 1 112 ? -5.172 11.643 -5.487 1.00 76.38 112 TRP A N 1
ATOM 966 C CA . TRP A 1 112 ? -4.459 12.036 -6.702 1.00 76.38 112 TRP A CA 1
ATOM 967 C C . TRP A 1 112 ? -5.201 13.147 -7.440 1.00 76.38 112 TRP A C 1
ATOM 969 O O . TRP A 1 112 ? -6.449 13.202 -7.345 1.00 76.38 112 TRP A O 1
#

pLDDT: mean 94.07, std 4.15, range [76.38, 98.12]

Foldseek 3Di:
DAFPPVRDDDDLDDDDLLQLVLVVCCVPPVDDAQDKDWDDLVNLVVLLVLLVVCLVCVVCCCVRRAGDDDDPRDDRDSDPSNNVRSVVSNVSSVVVNPDPPVGDIDIDTHHD

Secondary structure (DSSP, 8-state):
-EETTT--B------TT-HHHHHHHHHHH-PPTT-EEEEPHHHHHHHHHHHHHHHH-GGGHHHHS----STTS-----SHHHHHHHHHHHHHHHHHTTS-TTTEEEEEE---

Sequence (112 aa):
MKNKDTKEMIEYSYYRKFNALQGYFIKNFDIQNCEKLRITKSNIQHLHWILNELKYSPEKAEQMLPVYQGPFFGSYEYDNIYRNHVQQATQDIYNAQFIDFNKYHLYFTSNW

Radius of gyration: 14.01 Å; chains: 1; bounding box: 31×23×36 Å